Protein AF-A0AAV1UIT0-F1 (afdb_monomer_lite)

Organism: NCBI:txid2874970

pLDDT: mean 92.01, std 10.8, range [39.19, 98.12]

InterPro domains:
  IPR061502 Copia/RE1/RE2-like, N-terminal domain [PF14223] (2-80)

Structure (mmCIF, N/CA/C/O backbone):
data_AF-A0AAV1UIT0-F1
#
_entry.id   AF-A0AAV1UIT0-F1
#
loop_
_atom_site.group_PDB
_atom_site.id
_atom_site.type_symbol
_atom_site.label_atom_id
_atom_site.label_alt_id
_atom_site.label_comp_id
_atom_site.label_asym_id
_atom_site.label_entity_id
_atom_site.label_seq_id
_atom_site.pdbx_PDB_ins_code
_atom_site.Cartn_x
_atom_site.Cartn_y
_atom_site.Cartn_z
_atom_site.occupancy
_atom_site.B_iso_or_equiv
_atom_site.auth_seq_id
_atom_site.auth_comp_id
_atom_site.auth_asym_id
_atom_site.auth_atom_id
_atom_site.pdbx_PDB_model_num
ATOM 1 N N . MET A 1 1 ? -2.265 10.409 -6.765 1.00 79.12 1 MET A N 1
ATOM 2 C CA 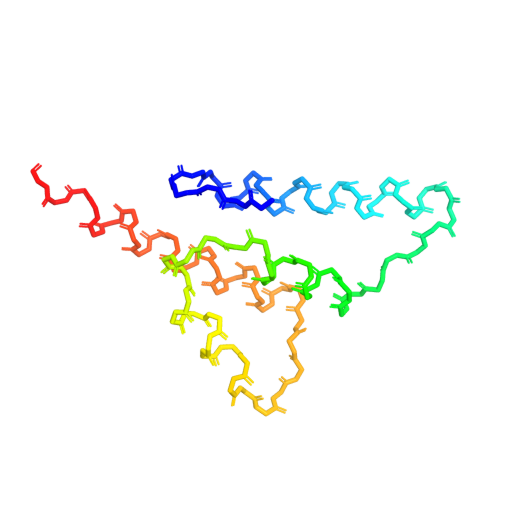. MET A 1 1 ? -1.734 9.381 -7.682 1.00 79.12 1 MET A CA 1
ATOM 3 C C . MET A 1 1 ? -0.279 9.710 -7.895 1.00 79.12 1 MET A C 1
ATOM 5 O O . MET A 1 1 ? 0.019 10.885 -8.074 1.00 79.12 1 MET A O 1
ATOM 9 N N . MET A 1 2 ? 0.570 8.701 -7.792 1.00 89.38 2 MET A N 1
ATOM 10 C CA . MET A 1 2 ? 2.016 8.792 -7.886 1.00 89.38 2 MET A CA 1
ATOM 11 C C . MET A 1 2 ? 2.433 9.002 -9.346 1.00 89.38 2 MET A C 1
ATOM 13 O O . MET A 1 2 ? 1.902 8.355 -10.254 1.00 89.38 2 MET A O 1
ATOM 17 N N . GLY A 1 3 ? 3.343 9.941 -9.573 1.00 88.75 3 GLY A N 1
ATOM 18 C CA . GLY A 1 3 ? 3.987 10.177 -10.856 1.00 88.75 3 GLY A CA 1
ATOM 19 C C . GLY A 1 3 ? 5.113 9.180 -11.131 1.00 88.75 3 GLY A C 1
ATOM 20 O O . GLY A 1 3 ? 5.609 8.492 -10.242 1.00 88.75 3 GLY A O 1
ATOM 21 N N . GLU A 1 4 ? 5.532 9.094 -12.393 1.00 87.56 4 GLU A N 1
ATOM 22 C CA . GLU A 1 4 ? 6.731 8.332 -12.748 1.00 87.56 4 GLU A CA 1
ATOM 23 C C . GLU A 1 4 ? 7.980 8.997 -12.150 1.00 87.56 4 GLU A C 1
ATOM 25 O O . GLU A 1 4 ? 8.264 10.158 -12.446 1.00 87.56 4 GLU A O 1
ATOM 30 N N . GLY A 1 5 ? 8.745 8.240 -11.359 1.00 82.62 5 GLY A N 1
ATOM 31 C CA . GLY A 1 5 ? 9.982 8.708 -10.727 1.00 82.62 5 GLY A CA 1
ATOM 32 C C . GLY A 1 5 ? 9.810 9.384 -9.363 1.00 82.62 5 GLY A C 1
ATOM 33 O O . GLY A 1 5 ? 10.812 9.842 -8.813 1.00 82.62 5 GLY A O 1
ATOM 34 N N . ASP A 1 6 ? 8.588 9.440 -8.825 1.00 89.31 6 ASP A N 1
ATOM 35 C CA . ASP A 1 6 ? 8.341 9.829 -7.431 1.00 89.31 6 ASP A CA 1
ATOM 36 C C . ASP A 1 6 ? 8.961 8.799 -6.463 1.00 89.31 6 ASP A C 1
ATOM 38 O O .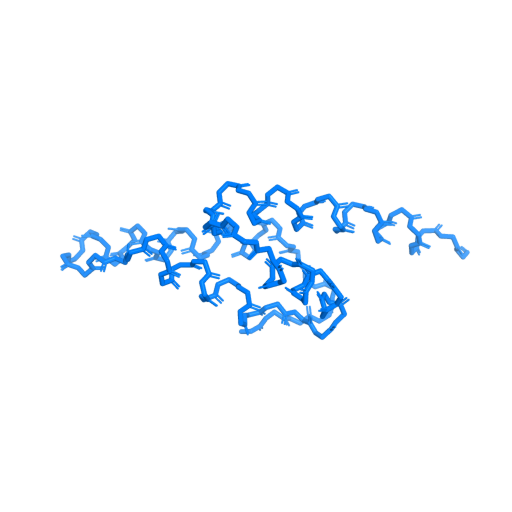 ASP A 1 6 ? 9.203 7.654 -6.841 1.00 89.31 6 ASP A O 1
ATOM 42 N N . ASP A 1 7 ? 9.220 9.185 -5.209 1.00 92.44 7 ASP A N 1
ATOM 43 C CA . ASP A 1 7 ? 9.784 8.272 -4.207 1.00 92.44 7 ASP A CA 1
ATOM 44 C C . ASP A 1 7 ? 8.695 7.385 -3.578 1.00 92.44 7 ASP A C 1
ATOM 46 O O . ASP A 1 7 ? 7.761 7.849 -2.921 1.00 92.44 7 ASP A O 1
ATOM 50 N N . GLU A 1 8 ? 8.815 6.074 -3.780 1.00 93.38 8 GLU A N 1
ATOM 51 C CA . GLU A 1 8 ? 7.847 5.074 -3.330 1.00 93.38 8 GLU A CA 1
ATOM 52 C C . GLU A 1 8 ? 7.750 5.009 -1.807 1.00 93.38 8 GLU A C 1
ATOM 54 O O . GLU A 1 8 ? 6.667 4.784 -1.262 1.00 93.38 8 GLU A O 1
ATOM 59 N N . LEU A 1 9 ? 8.869 5.201 -1.106 1.00 95.00 9 LEU A N 1
ATOM 60 C CA . LEU A 1 9 ? 8.895 5.155 0.348 1.00 95.00 9 LEU A CA 1
ATOM 61 C C . LEU A 1 9 ? 8.225 6.396 0.937 1.00 95.00 9 LEU A C 1
ATOM 63 O O . LEU A 1 9 ? 7.480 6.278 1.911 1.00 95.00 9 LEU A O 1
ATOM 67 N N . GLU A 1 10 ? 8.470 7.571 0.357 1.00 96.00 10 GLU A N 1
ATOM 68 C CA . GLU A 1 10 ? 7.776 8.808 0.718 1.00 96.00 10 GLU A CA 1
ATOM 69 C C . GLU A 1 10 ? 6.263 8.640 0.553 1.00 96.00 10 GLU A C 1
ATOM 71 O O . GLU A 1 10 ? 5.525 8.813 1.523 1.00 96.00 10 GLU A O 1
ATOM 76 N N . HIS A 1 11 ? 5.809 8.162 -0.607 1.00 96.06 11 HIS A N 1
ATOM 77 C CA . HIS A 1 11 ? 4.386 7.947 -0.888 1.00 96.06 11 HIS A CA 1
ATOM 78 C C . HIS A 1 11 ? 3.714 6.944 0.073 1.00 96.06 11 HIS A C 1
ATOM 80 O O . HIS A 1 11 ? 2.614 7.186 0.580 1.00 96.06 11 HIS A O 1
ATOM 86 N N . ILE A 1 12 ? 4.382 5.830 0.403 1.00 97.06 12 ILE A N 1
ATOM 87 C CA . ILE A 1 12 ? 3.896 4.866 1.412 1.00 97.06 12 ILE A CA 1
ATOM 88 C C . ILE A 1 12 ? 3.735 5.543 2.783 1.00 97.06 12 ILE A C 1
ATOM 90 O O . ILE A 1 12 ? 2.737 5.321 3.477 1.00 97.06 12 ILE A O 1
ATOM 94 N N . ASN A 1 13 ? 4.711 6.361 3.187 1.00 96.94 13 ASN A N 1
ATOM 95 C CA . ASN A 1 13 ? 4.679 7.060 4.471 1.00 96.94 13 ASN A CA 1
ATOM 96 C C . ASN A 1 13 ? 3.586 8.135 4.514 1.00 96.94 13 ASN A C 1
ATOM 98 O O . ASN A 1 13 ? 2.929 8.283 5.547 1.00 96.94 13 ASN A O 1
ATOM 102 N N . GLU A 1 14 ? 3.353 8.851 3.413 1.00 96.81 14 GLU A N 1
ATOM 103 C CA . GLU A 1 14 ? 2.262 9.821 3.292 1.00 96.81 14 GLU A CA 1
ATOM 104 C C . GLU A 1 14 ? 0.895 9.152 3.467 1.00 96.81 14 GLU A C 1
ATOM 106 O O . GLU A 1 14 ? 0.077 9.625 4.259 1.00 96.81 14 GLU A O 1
ATOM 111 N N . LEU A 1 15 ? 0.662 8.011 2.807 1.00 96.56 15 LEU A N 1
ATOM 112 C CA . LEU A 1 15 ? -0.587 7.254 2.948 1.00 96.56 15 LEU A CA 1
ATOM 113 C C . LEU A 1 15 ? -0.806 6.754 4.376 1.00 96.56 15 LEU A C 1
ATOM 115 O O . LEU A 1 15 ? -1.913 6.862 4.907 1.00 96.56 15 LEU A O 1
ATOM 119 N N . LYS A 1 16 ? 0.245 6.245 5.024 1.00 96.25 16 LYS A N 1
ATOM 120 C CA . LYS A 1 16 ? 0.156 5.789 6.414 1.00 96.25 16 LYS A CA 1
ATOM 121 C C . LYS A 1 16 ? -0.127 6.946 7.373 1.00 96.25 16 LYS A C 1
ATOM 123 O O . LYS A 1 16 ? -1.006 6.835 8.221 1.00 96.25 16 LYS A O 1
ATOM 128 N N . THR A 1 17 ? 0.555 8.073 7.185 1.00 97.62 17 THR A N 1
ATOM 129 C CA . THR A 1 17 ? 0.330 9.293 7.973 1.00 97.62 17 THR A CA 1
ATOM 130 C C . THR A 1 17 ? -1.102 9.799 7.804 1.00 97.62 17 THR A C 1
ATOM 132 O O . THR A 1 17 ? -1.742 10.186 8.780 1.00 97.62 17 THR A O 1
ATOM 135 N N . LEU A 1 18 ? -1.641 9.767 6.582 1.00 97.38 18 LEU A N 1
ATOM 136 C CA . LEU A 1 18 ? -3.026 10.149 6.317 1.00 97.38 18 LEU A CA 1
ATOM 137 C C . LEU A 1 18 ? -4.018 9.218 7.029 1.00 97.38 18 LEU A C 1
ATOM 139 O O . LEU A 1 18 ? -4.971 9.701 7.638 1.00 97.38 18 LEU A O 1
ATOM 143 N N . ALA A 1 19 ? -3.787 7.904 7.000 1.00 97.12 19 ALA A N 1
ATOM 144 C CA . ALA A 1 19 ? -4.621 6.942 7.720 1.00 97.12 19 ALA A CA 1
ATOM 145 C C . ALA A 1 19 ? -4.607 7.190 9.240 1.00 97.12 19 ALA A C 1
ATOM 147 O O . ALA A 1 19 ? -5.663 7.195 9.869 1.00 97.12 19 ALA A O 1
ATOM 148 N N . GLU A 1 20 ? -3.438 7.480 9.819 1.00 97.31 20 GLU A N 1
ATOM 149 C CA . GLU A 1 20 ? -3.288 7.831 11.240 1.00 97.31 20 GLU A CA 1
ATOM 150 C C . GLU A 1 20 ? -4.015 9.143 11.596 1.00 97.31 20 GLU A C 1
ATOM 152 O O . GLU A 1 20 ? -4.654 9.247 12.644 1.00 97.31 20 GLU A O 1
ATOM 157 N N . GLN A 1 21 ? -3.972 10.147 10.715 1.00 98.12 21 GLN A N 1
ATOM 158 C CA . GLN A 1 21 ? -4.704 11.406 10.900 1.00 98.12 21 GLN A CA 1
ATOM 159 C C . GLN A 1 21 ? -6.225 11.218 10.837 1.00 98.12 21 GLN A C 1
ATOM 161 O O . GLN A 1 21 ? -6.955 11.867 11.591 1.00 98.12 21 GLN A O 1
ATOM 166 N N . LEU A 1 22 ? -6.708 10.344 9.950 1.00 97.94 22 LEU A N 1
ATOM 167 C CA . LEU A 1 22 ? -8.127 10.006 9.843 1.00 97.94 22 LEU A CA 1
ATOM 168 C C . LEU A 1 22 ? -8.606 9.228 11.077 1.00 97.94 22 LEU A C 1
ATOM 170 O O . LEU A 1 22 ? -9.649 9.562 11.644 1.00 97.94 22 LEU A O 1
ATOM 174 N N . ASP A 1 23 ? -7.811 8.276 11.565 1.00 97.00 23 ASP A N 1
ATOM 175 C CA . ASP A 1 23 ? -8.094 7.557 12.811 1.00 97.00 23 ASP A CA 1
ATOM 176 C C . ASP A 1 23 ? -8.200 8.514 14.012 1.00 97.00 23 ASP A C 1
ATOM 178 O O . ASP A 1 23 ? -9.153 8.450 14.792 1.00 97.00 23 ASP A O 1
ATOM 182 N N . ALA A 1 24 ? -7.307 9.507 14.103 1.00 97.44 24 ALA A N 1
ATOM 183 C CA . ALA A 1 24 ? -7.321 10.504 15.176 1.00 97.44 24 ALA A CA 1
ATOM 184 C C . ALA A 1 24 ? -8.620 11.335 15.255 1.00 97.44 24 ALA A C 1
ATOM 186 O O . ALA A 1 24 ? -8.941 11.871 16.320 1.00 97.44 24 ALA A O 1
ATOM 187 N N . VAL A 1 25 ? -9.383 11.441 14.159 1.00 97.75 25 VAL A N 1
ATOM 188 C CA . VAL A 1 25 ? -10.699 12.111 14.119 1.00 97.75 25 VAL A CA 1
ATOM 189 C C . VAL A 1 25 ? -11.879 11.129 14.120 1.00 97.75 25 VAL A C 1
ATOM 191 O O . VAL A 1 25 ? -13.023 11.537 13.919 1.00 97.75 25 VAL A O 1
ATOM 194 N N . GLY A 1 26 ? -11.622 9.844 14.380 1.00 97.00 26 GLY A N 1
ATOM 195 C CA . GLY A 1 26 ? -12.626 8.780 14.436 1.00 97.00 26 GLY A CA 1
ATOM 196 C C . GLY A 1 26 ? -13.050 8.235 13.070 1.00 97.00 26 GLY A C 1
ATOM 197 O O . GLY A 1 26 ? -14.053 7.528 12.986 1.00 97.00 26 GLY A O 1
ATOM 198 N N . ALA A 1 27 ? -12.314 8.557 12.004 1.00 97.31 27 ALA A N 1
ATOM 199 C CA . ALA A 1 27 ? -12.527 8.040 10.658 1.00 97.31 27 ALA A CA 1
ATOM 200 C C . ALA A 1 27 ? -11.556 6.881 10.383 1.00 97.31 27 ALA A C 1
ATOM 202 O O . ALA A 1 27 ? -10.571 7.030 9.669 1.00 97.31 27 ALA A O 1
ATOM 203 N N . LEU A 1 28 ? -11.835 5.719 10.976 1.00 95.31 28 LEU A N 1
ATOM 204 C CA . LEU A 1 28 ? -11.024 4.512 10.798 1.00 95.31 28 LEU A CA 1
ATOM 205 C C . LEU A 1 28 ? -10.906 4.129 9.315 1.00 95.31 28 LEU A C 1
ATOM 207 O O . LEU A 1 28 ? -11.917 3.975 8.628 1.00 95.31 28 LEU A O 1
ATOM 211 N N . VAL A 1 29 ? -9.672 3.916 8.857 1.00 96.38 29 VAL A N 1
ATOM 212 C CA . VAL A 1 29 ? -9.361 3.351 7.539 1.00 96.38 29 VAL A CA 1
ATOM 213 C C . VAL A 1 29 ? -9.015 1.881 7.734 1.00 96.38 29 VAL A C 1
ATOM 215 O O . VAL A 1 29 ? -8.145 1.554 8.543 1.00 96.38 29 VAL A O 1
ATOM 218 N N . SER A 1 30 ? -9.712 0.983 7.037 1.00 96.38 30 SER A N 1
ATOM 219 C CA . SER A 1 30 ? -9.383 -0.441 7.109 1.00 96.38 30 SER A CA 1
ATOM 220 C C . SER A 1 30 ? -8.065 -0.737 6.384 1.00 96.38 30 SER A C 1
ATOM 222 O O . SER A 1 30 ? -7.653 0.008 5.494 1.00 96.38 30 SER A O 1
ATOM 224 N N . GLU A 1 31 ? -7.394 -1.832 6.749 1.00 95.56 31 GLU A N 1
ATOM 225 C CA . GLU A 1 31 ? -6.179 -2.254 6.039 1.00 95.56 31 GLU A CA 1
ATOM 226 C C . GLU A 1 31 ? -6.467 -2.524 4.554 1.00 95.56 31 GLU A C 1
ATOM 228 O O . GLU A 1 31 ? -5.699 -2.087 3.700 1.00 95.56 31 GLU A O 1
ATOM 233 N N . ASP A 1 32 ? -7.601 -3.160 4.244 1.00 95.38 32 ASP A N 1
ATOM 234 C CA . ASP A 1 32 ? -8.028 -3.428 2.867 1.00 95.38 32 ASP A CA 1
ATOM 235 C C . ASP A 1 32 ? -8.197 -2.124 2.071 1.00 95.38 32 ASP A C 1
ATOM 237 O O . ASP A 1 32 ? -7.678 -2.008 0.959 1.00 95.38 32 ASP A O 1
ATOM 241 N N . ASP A 1 33 ? -8.853 -1.109 2.648 1.00 95.94 33 ASP A N 1
ATOM 242 C CA . ASP A 1 33 ? -9.014 0.204 2.006 1.00 95.94 33 ASP A CA 1
ATOM 243 C C . ASP A 1 33 ? -7.662 0.877 1.762 1.00 95.94 33 ASP A C 1
ATOM 245 O O . ASP A 1 33 ? -7.441 1.487 0.712 1.00 95.94 33 ASP A O 1
ATOM 249 N N . LEU A 1 34 ? -6.737 0.756 2.715 1.00 96.44 34 LEU A N 1
ATOM 250 C CA . LEU A 1 34 ? -5.400 1.326 2.605 1.00 96.44 34 LEU A CA 1
ATOM 251 C C . LEU A 1 34 ? -4.575 0.617 1.519 1.00 96.44 34 LEU A C 1
ATOM 253 O O . LEU A 1 34 ? -3.905 1.277 0.724 1.00 96.44 34 LEU A O 1
ATOM 257 N N . VAL A 1 35 ? -4.672 -0.712 1.430 1.00 96.94 35 VAL A N 1
ATOM 258 C CA . VAL A 1 35 ? -4.041 -1.523 0.380 1.00 96.94 35 VAL A CA 1
ATOM 259 C C . VAL A 1 35 ? -4.608 -1.179 -0.996 1.00 96.94 35 VAL A C 1
ATOM 261 O O . VAL A 1 35 ? -3.839 -0.932 -1.925 1.00 96.94 35 VAL A O 1
ATOM 264 N N . ILE A 1 36 ? -5.933 -1.105 -1.137 1.00 95.62 36 ILE A N 1
ATOM 265 C CA . ILE A 1 36 ? -6.597 -0.717 -2.391 1.00 95.62 36 ILE A CA 1
ATOM 266 C C . ILE A 1 36 ? -6.175 0.699 -2.798 1.00 95.62 36 ILE A C 1
ATOM 268 O O . ILE A 1 36 ? -5.851 0.950 -3.963 1.00 95.62 36 ILE A O 1
ATOM 272 N N . THR A 1 37 ? -6.127 1.623 -1.838 1.00 96.31 37 THR A N 1
ATOM 273 C CA . THR A 1 37 ? -5.685 3.003 -2.071 1.00 96.31 37 THR A CA 1
ATOM 274 C C . THR A 1 37 ? -4.237 3.037 -2.553 1.00 96.31 37 THR A C 1
ATOM 276 O O . THR A 1 37 ? -3.950 3.699 -3.548 1.00 96.31 37 THR A O 1
ATOM 279 N N . LEU A 1 38 ? -3.335 2.277 -1.925 1.00 97.06 38 LEU A N 1
ATOM 280 C CA . LEU A 1 38 ? -1.945 2.184 -2.364 1.00 97.06 38 LEU A CA 1
ATOM 281 C C . LEU A 1 38 ? -1.853 1.633 -3.791 1.00 97.06 38 LEU A C 1
ATOM 283 O O . LEU A 1 38 ? -1.295 2.309 -4.649 1.00 97.06 38 LEU A O 1
ATOM 287 N N . LEU A 1 39 ? -2.447 0.472 -4.079 1.00 95.88 39 LEU A N 1
ATOM 288 C CA . LEU A 1 39 ? -2.376 -0.159 -5.405 1.00 95.88 39 LEU A CA 1
ATOM 289 C C . LEU A 1 39 ? -2.941 0.736 -6.515 1.00 95.88 39 LEU A C 1
ATOM 291 O O . LEU A 1 39 ? -2.324 0.869 -7.567 1.00 95.88 39 LEU A O 1
ATOM 295 N N . SER A 1 40 ? -4.077 1.391 -6.263 1.00 95.12 40 SER A N 1
ATOM 296 C CA . SER A 1 40 ? -4.709 2.313 -7.220 1.00 95.12 40 SER A CA 1
ATOM 297 C C . SER A 1 40 ? -3.939 3.621 -7.425 1.00 95.12 40 SER A C 1
ATOM 299 O O . SER A 1 40 ? -4.188 4.343 -8.389 1.00 95.12 40 SER A O 1
ATOM 301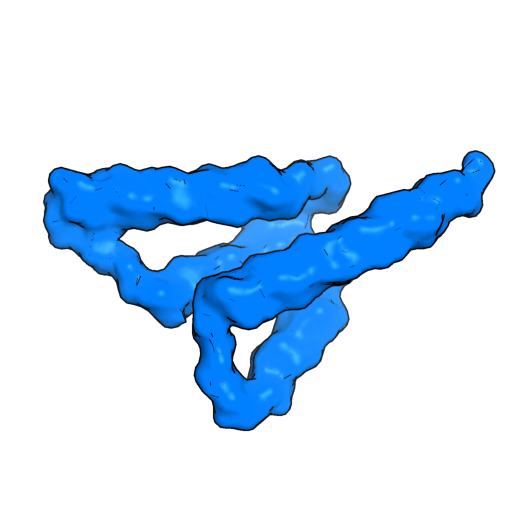 N N . SER A 1 41 ? -3.021 3.948 -6.515 1.00 96.31 41 SER A N 1
ATOM 302 C CA . SER A 1 41 ? -2.243 5.181 -6.565 1.00 96.31 41 SER A CA 1
ATOM 303 C C . SER A 1 41 ? -0.906 5.048 -7.288 1.00 96.31 41 SER A C 1
ATOM 305 O O . SER A 1 41 ? -0.328 6.088 -7.595 1.00 96.31 41 SER A O 1
ATOM 307 N N . LEU A 1 42 ? -0.421 3.828 -7.545 1.00 95.50 42 LEU A N 1
ATOM 308 C CA . LEU A 1 42 ? 0.873 3.584 -8.188 1.00 95.50 42 LEU A CA 1
ATOM 309 C C . LEU A 1 42 ? 0.878 4.036 -9.654 1.00 95.50 42 LEU A C 1
ATOM 311 O O . LEU A 1 42 ? -0.157 4.051 -10.323 1.00 95.50 42 LEU A O 1
ATOM 315 N N . SER A 1 43 ? 2.062 4.375 -10.161 1.00 94.38 43 SER A N 1
ATOM 316 C CA . SER A 1 43 ? 2.253 4.728 -11.567 1.00 94.38 43 SER A CA 1
ATOM 317 C C . SER A 1 43 ? 2.097 3.512 -12.495 1.00 94.38 43 SER A C 1
ATOM 319 O O . SER A 1 43 ? 2.222 2.354 -12.078 1.00 94.38 43 SER A O 1
ATOM 321 N N . GLU A 1 44 ? 1.834 3.768 -13.783 1.00 92.31 44 GLU A N 1
ATOM 322 C CA . GLU A 1 44 ? 1.589 2.727 -14.798 1.00 92.31 44 GLU A CA 1
ATOM 323 C C . GLU A 1 44 ? 2.757 1.746 -14.907 1.00 92.31 44 GLU A C 1
ATOM 325 O O . GLU A 1 44 ? 2.586 0.555 -15.177 1.00 92.31 44 GLU A O 1
ATOM 330 N N . SER A 1 45 ? 3.968 2.211 -14.631 1.00 92.75 45 SER A N 1
ATOM 331 C CA . SER A 1 45 ? 5.132 1.357 -14.690 1.00 92.75 45 SER A CA 1
ATOM 332 C C . SER A 1 45 ? 5.130 0.229 -13.644 1.00 92.75 45 SER A C 1
ATOM 334 O O . SER A 1 45 ? 5.822 -0.770 -13.855 1.00 92.75 45 SER A O 1
ATOM 336 N N . TYR A 1 46 ? 4.331 0.305 -12.575 1.00 95.25 46 TYR A N 1
ATOM 337 C CA . TYR A 1 46 ? 4.126 -0.787 -11.612 1.00 95.25 46 TYR A CA 1
ATOM 338 C C . TYR A 1 46 ? 3.005 -1.768 -12.005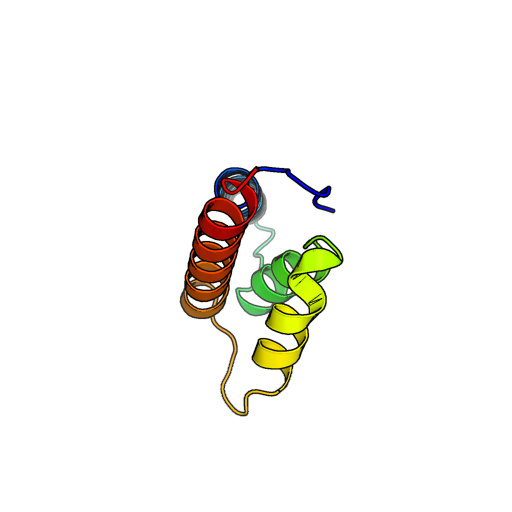 1.00 95.25 46 TYR A C 1
ATOM 340 O O . TYR A 1 46 ? 2.741 -2.720 -11.268 1.00 95.25 46 TYR A O 1
ATOM 348 N N . GLN A 1 47 ? 2.382 -1.626 -13.183 1.00 95.06 47 GLN A N 1
ATOM 349 C CA . GLN A 1 47 ? 1.238 -2.448 -13.609 1.00 95.06 47 GLN A CA 1
ATOM 350 C C . GLN A 1 47 ? 1.496 -3.964 -13.546 1.00 95.06 47 GLN A C 1
ATOM 352 O O . GLN A 1 47 ? 0.610 -4.736 -13.167 1.00 95.06 47 GLN A O 1
ATOM 357 N N . PHE A 1 48 ? 2.706 -4.418 -13.887 1.00 95.12 48 PHE A N 1
ATOM 358 C CA . PHE A 1 48 ? 3.057 -5.841 -13.799 1.00 95.12 48 PHE A CA 1
ATOM 359 C C . PHE A 1 48 ? 3.064 -6.354 -12.356 1.00 95.12 48 PHE A C 1
ATOM 361 O O . PHE A 1 48 ? 2.604 -7.468 -12.103 1.00 95.12 48 PHE A O 1
ATOM 368 N N . LEU A 1 49 ? 3.552 -5.543 -11.413 1.00 95.94 49 LEU A N 1
ATOM 369 C CA . LEU A 1 49 ? 3.529 -5.875 -9.992 1.00 95.94 49 LEU A CA 1
ATOM 370 C C . LEU A 1 49 ? 2.086 -5.944 -9.481 1.00 95.94 49 LEU A C 1
ATOM 372 O O . LEU A 1 49 ? 1.731 -6.921 -8.826 1.00 95.94 49 LEU A O 1
ATOM 376 N N . ILE A 1 50 ? 1.261 -4.949 -9.820 1.00 95.88 50 ILE A N 1
ATOM 377 C CA . ILE A 1 50 ? -0.159 -4.897 -9.436 1.00 95.88 50 ILE A CA 1
ATOM 378 C C . ILE A 1 50 ? -0.879 -6.159 -9.918 1.00 95.88 50 ILE A C 1
ATOM 380 O O . ILE A 1 50 ? -1.440 -6.895 -9.113 1.00 95.88 50 ILE A O 1
ATOM 384 N N . THR A 1 51 ? -0.747 -6.484 -11.206 1.00 96.06 51 THR A N 1
ATOM 385 C CA . THR A 1 51 ? -1.359 -7.681 -11.807 1.00 96.06 51 THR A CA 1
ATOM 386 C C . THR A 1 51 ? -0.917 -8.965 -11.094 1.00 96.06 51 THR A C 1
ATOM 388 O O . THR A 1 51 ? -1.721 -9.862 -10.837 1.00 96.06 51 THR A O 1
ATOM 391 N N . ALA A 1 52 ? 0.371 -9.072 -10.748 1.00 95.81 52 ALA A N 1
ATOM 392 C CA . ALA A 1 52 ? 0.894 -10.230 -10.033 1.00 95.81 52 ALA A CA 1
ATOM 393 C C . ALA A 1 52 ? 0.331 -10.335 -8.607 1.00 95.81 52 ALA A C 1
ATOM 395 O O . ALA A 1 52 ? 0.025 -11.442 -8.163 1.00 95.81 52 ALA A O 1
ATOM 396 N N . LEU A 1 53 ? 0.175 -9.212 -7.900 1.00 95.75 53 LEU A N 1
ATOM 397 C CA . LEU A 1 53 ? -0.419 -9.169 -6.563 1.00 95.75 53 LEU A CA 1
ATOM 398 C C . LEU A 1 53 ? -1.906 -9.545 -6.601 1.00 95.75 53 LEU A C 1
ATOM 400 O O . LEU A 1 53 ? -2.322 -10.404 -5.829 1.00 95.75 53 LEU A O 1
ATOM 404 N N . GLU A 1 54 ? -2.672 -8.991 -7.539 1.00 91.81 54 GLU A N 1
ATOM 405 C CA . GLU A 1 54 ? -4.104 -9.280 -7.716 1.00 91.81 54 GLU A CA 1
ATOM 406 C C . GLU A 1 54 ? -4.385 -10.735 -8.118 1.00 91.81 54 GLU A C 1
ATOM 408 O O . GLU A 1 54 ? -5.437 -11.280 -7.798 1.00 91.81 54 GLU A O 1
ATOM 413 N N . SER A 1 55 ? -3.440 -11.399 -8.793 1.00 93.50 55 SER A N 1
ATOM 414 C CA . SER A 1 55 ? -3.584 -12.805 -9.201 1.00 93.50 55 SER A CA 1
ATOM 415 C C . SER A 1 55 ? -3.428 -13.824 -8.062 1.00 93.50 55 SER A C 1
ATOM 417 O O . SER A 1 55 ? -3.612 -15.026 -8.275 1.00 93.50 55 SER A O 1
ATOM 419 N N . ARG A 1 56 ? -3.046 -13.379 -6.859 1.00 91.81 56 ARG A N 1
ATOM 420 C CA . ARG A 1 56 ? -2.813 -14.258 -5.707 1.00 91.81 56 ARG A CA 1
ATOM 421 C C . ARG A 1 56 ? -4.139 -14.765 -5.135 1.00 91.81 56 ARG A C 1
ATOM 423 O O . ARG A 1 56 ? -5.132 -14.054 -5.101 1.00 91.81 56 ARG A O 1
ATOM 430 N N . SER A 1 57 ? -4.129 -15.997 -4.627 1.00 80.31 57 SER A N 1
ATOM 431 C CA . SER A 1 57 ? -5.261 -16.574 -3.886 1.00 80.31 57 SER A CA 1
ATOM 432 C C . SER A 1 57 ? -5.364 -16.079 -2.442 1.00 80.31 57 SER A C 1
ATOM 434 O O . SER A 1 57 ? -6.407 -16.240 -1.813 1.00 80.31 57 SER A O 1
ATOM 436 N N . ASP A 1 58 ? -4.270 -15.534 -1.910 1.00 88.31 58 ASP A N 1
ATOM 437 C CA . ASP A 1 58 ? -4.156 -15.105 -0.518 1.00 88.31 58 ASP A CA 1
ATOM 438 C C . ASP A 1 58 ? -4.523 -13.625 -0.376 1.00 88.31 58 ASP A C 1
ATOM 440 O O . ASP A 1 58 ? -4.318 -12.839 -1.303 1.00 88.31 58 ASP A O 1
ATOM 444 N N . SER A 1 59 ? -4.986 -13.230 0.811 1.00 88.31 59 SER A N 1
ATOM 445 C CA . SER A 1 59 ? -5.256 -11.828 1.141 1.00 88.31 59 SER A CA 1
ATOM 446 C C . SER A 1 59 ? -4.002 -10.959 1.006 1.00 88.31 59 SER A C 1
ATOM 448 O O . SER A 1 59 ? -2.915 -11.337 1.458 1.00 88.31 59 SER A O 1
ATOM 450 N N . LEU A 1 60 ? -4.165 -9.771 0.428 1.00 95.19 60 LEU A N 1
ATOM 451 C CA . LEU A 1 60 ? -3.113 -8.765 0.338 1.00 95.19 60 LEU A CA 1
ATOM 452 C C . LEU A 1 60 ? -3.074 -7.947 1.630 1.00 95.19 60 LEU A C 1
ATOM 454 O O . LEU A 1 60 ? -3.963 -7.144 1.873 1.00 95.19 60 LEU A O 1
ATOM 458 N N . THR A 1 61 ? -2.040 -8.151 2.444 1.00 96.38 61 THR A N 1
ATOM 459 C CA . THR A 1 61 ? -1.792 -7.337 3.643 1.00 96.38 61 THR A CA 1
ATOM 460 C C . THR A 1 61 ? -0.918 -6.132 3.312 1.00 96.38 61 THR A C 1
ATOM 462 O O . THR A 1 61 ? -0.158 -6.156 2.334 1.00 96.38 61 THR A O 1
ATOM 465 N N . TRP A 1 62 ? -0.959 -5.098 4.155 1.00 96.75 62 TRP A N 1
ATOM 466 C CA . TRP A 1 62 ? -0.137 -3.901 3.976 1.00 96.75 62 TRP A CA 1
ATOM 467 C C . TRP A 1 62 ? 1.359 -4.231 3.902 1.00 96.75 62 TRP A C 1
ATOM 469 O O . TRP A 1 62 ? 2.061 -3.791 2.987 1.00 96.75 62 TRP A O 1
ATOM 479 N N . ASP A 1 63 ? 1.844 -5.072 4.818 1.00 97.06 63 ASP A N 1
ATOM 480 C CA . ASP A 1 63 ? 3.251 -5.485 4.873 1.00 97.06 63 ASP A CA 1
ATOM 481 C C . ASP A 1 63 ? 3.690 -6.242 3.612 1.00 97.06 63 ASP A C 1
ATOM 483 O O . ASP A 1 63 ? 4.790 -6.027 3.096 1.00 97.06 63 ASP A O 1
ATOM 487 N N . LEU A 1 64 ? 2.834 -7.122 3.077 1.00 96.31 64 LEU A N 1
ATOM 488 C CA . LEU A 1 64 ? 3.144 -7.866 1.857 1.00 96.31 64 LEU A CA 1
ATOM 489 C C . LEU A 1 64 ? 3.270 -6.920 0.660 1.00 96.31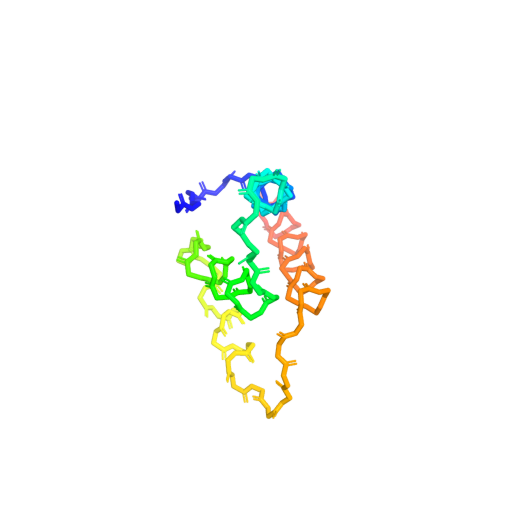 64 LEU A C 1
ATOM 491 O O . LEU A 1 64 ? 4.221 -7.034 -0.118 1.00 96.31 64 LEU A O 1
ATOM 495 N N . VAL A 1 65 ? 2.305 -6.014 0.499 1.00 97.06 65 VAL A N 1
ATOM 496 C CA . VAL A 1 65 ? 2.249 -5.095 -0.644 1.00 97.06 65 VAL A CA 1
ATOM 497 C C . VAL A 1 65 ? 3.419 -4.119 -0.602 1.00 97.06 65 VAL A C 1
ATOM 499 O O . VAL A 1 65 ? 4.148 -4.012 -1.588 1.00 97.06 65 VAL A O 1
ATOM 502 N N . THR A 1 66 ? 3.665 -3.480 0.542 1.00 97.50 66 THR A N 1
ATOM 503 C CA . THR A 1 66 ? 4.781 -2.535 0.702 1.00 97.50 66 THR A CA 1
ATOM 504 C C . THR A 1 66 ? 6.137 -3.216 0.523 1.00 97.50 66 THR A C 1
ATOM 506 O O . THR A 1 66 ? 6.986 -2.701 -0.200 1.00 97.50 66 THR A O 1
ATOM 509 N N . SER A 1 67 ? 6.336 -4.424 1.064 1.00 97.38 67 SER A N 1
ATOM 510 C CA . SER A 1 67 ? 7.577 -5.184 0.858 1.00 97.38 67 SER A CA 1
ATOM 511 C C . SER A 1 67 ? 7.835 -5.496 -0.621 1.00 97.38 67 SER A C 1
ATOM 513 O O . SER A 1 67 ? 8.963 -5.358 -1.104 1.00 97.38 67 SER A O 1
ATOM 515 N N . ARG A 1 68 ? 6.797 -5.899 -1.364 1.00 96.56 68 ARG A N 1
ATOM 516 C CA . ARG A 1 68 ? 6.915 -6.202 -2.797 1.00 96.56 68 ARG A CA 1
ATOM 517 C C . ARG A 1 68 ? 7.156 -4.955 -3.636 1.00 96.56 68 ARG A C 1
ATOM 519 O O . ARG A 1 68 ? 7.966 -5.021 -4.558 1.00 96.56 68 ARG A O 1
ATOM 526 N N . LEU A 1 69 ? 6.502 -3.850 -3.292 1.00 96.62 69 LEU A N 1
ATOM 527 C CA . LEU A 1 69 ? 6.693 -2.562 -3.945 1.00 96.62 69 LEU A CA 1
ATOM 528 C C . LEU A 1 69 ? 8.129 -2.058 -3.776 1.00 96.62 69 LEU A C 1
ATOM 530 O O . LEU A 1 69 ? 8.786 -1.791 -4.775 1.00 96.62 69 LEU A O 1
ATOM 534 N N . MET A 1 70 ? 8.662 -2.056 -2.550 1.00 96.44 70 MET A N 1
ATOM 535 C CA . MET A 1 70 ? 10.043 -1.626 -2.287 1.00 96.44 70 MET A CA 1
ATOM 536 C C . MET A 1 70 ? 11.086 -2.495 -2.999 1.00 96.44 70 MET A C 1
ATOM 538 O O . MET A 1 70 ? 12.115 -2.000 -3.453 1.00 96.44 70 MET A O 1
ATOM 542 N N . HIS A 1 71 ? 10.835 -3.801 -3.113 1.00 95.94 71 HIS A N 1
ATOM 543 C CA . HIS A 1 71 ? 11.724 -4.691 -3.856 1.00 95.94 71 HIS A CA 1
ATOM 544 C C . HIS A 1 71 ? 11.698 -4.405 -5.365 1.00 95.94 71 HIS A C 1
ATOM 546 O O . HIS A 1 71 ? 12.735 -4.457 -6.026 1.00 95.94 71 HIS A O 1
ATOM 552 N N . GLU A 1 72 ? 10.519 -4.135 -5.928 1.00 95.19 72 GLU A N 1
ATOM 553 C CA . GLU A 1 72 ? 10.385 -3.771 -7.338 1.00 95.19 72 GLU A CA 1
ATOM 554 C C . GLU A 1 72 ? 11.044 -2.422 -7.626 1.00 95.19 72 GLU A C 1
ATOM 556 O O . GLU A 1 72 ? 11.802 -2.321 -8.587 1.00 95.19 72 GLU A O 1
ATOM 561 N N . ASP A 1 73 ? 10.821 -1.427 -6.772 1.00 94.00 73 ASP A N 1
ATOM 562 C CA . ASP A 1 73 ? 11.460 -0.116 -6.857 1.00 94.00 73 ASP A CA 1
ATOM 563 C C . ASP A 1 73 ? 12.994 -0.222 -6.856 1.00 94.00 73 ASP A C 1
ATOM 565 O O . ASP A 1 73 ? 13.659 0.242 -7.785 1.00 94.00 73 ASP A O 1
ATOM 569 N N . LEU A 1 74 ? 13.568 -0.938 -5.881 1.00 93.19 74 LEU A N 1
ATOM 570 C CA . LEU A 1 74 ? 15.015 -1.154 -5.815 1.00 93.19 74 LEU A CA 1
ATOM 571 C C . LEU A 1 74 ? 15.548 -1.781 -7.110 1.00 93.19 74 LEU A C 1
ATOM 573 O O . LEU A 1 74 ? 16.506 -1.283 -7.701 1.00 93.19 74 LEU A O 1
ATOM 577 N N . LYS A 1 75 ? 14.884 -2.837 -7.593 1.00 92.38 75 LYS A N 1
ATOM 578 C CA . LYS A 1 75 ? 15.243 -3.523 -8.838 1.00 92.38 75 LYS A CA 1
ATOM 579 C C . LYS A 1 75 ? 15.210 -2.567 -10.039 1.00 92.38 75 LYS A C 1
ATOM 581 O O . LYS A 1 75 ? 16.042 -2.670 -10.939 1.00 92.38 75 LYS A O 1
ATOM 586 N N . ARG A 1 76 ? 14.255 -1.637 -10.078 1.00 88.38 76 ARG A N 1
ATOM 587 C CA . ARG A 1 76 ? 14.130 -0.635 -11.146 1.00 88.38 76 ARG A CA 1
ATOM 588 C C . ARG A 1 76 ? 15.205 0.437 -11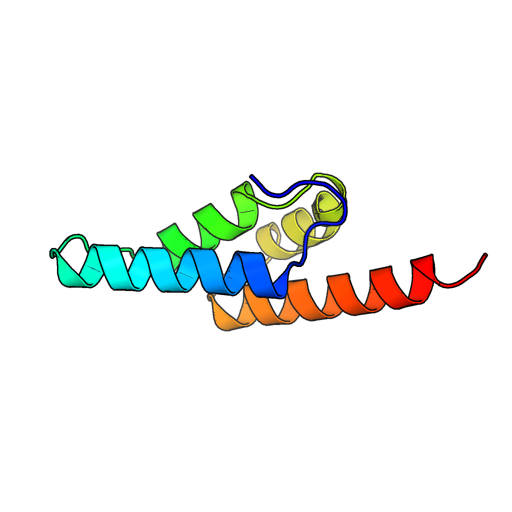.054 1.00 88.38 76 ARG A C 1
ATOM 590 O O . ARG A 1 76 ? 15.776 0.786 -12.084 1.00 88.38 76 ARG A O 1
ATOM 597 N N . LYS A 1 77 ? 15.529 0.910 -9.849 1.00 87.62 77 LYS A N 1
ATOM 598 C CA . LYS A 1 77 ? 16.630 1.855 -9.599 1.00 87.62 77 LYS A CA 1
ATOM 599 C C . LYS A 1 77 ? 17.979 1.256 -10.015 1.00 87.62 77 LYS A C 1
ATOM 601 O O . LYS A 1 77 ? 18.778 1.935 -10.654 1.00 87.62 77 LYS A O 1
ATOM 606 N N . GLU A 1 78 ? 18.197 -0.035 -9.767 1.00 89.06 78 GLU A N 1
ATOM 607 C CA . GLU A 1 78 ? 19.390 -0.764 -10.226 1.00 89.06 78 GLU A CA 1
ATOM 608 C C . GLU A 1 78 ? 19.454 -0.914 -11.757 1.00 89.06 78 GLU A C 1
ATOM 610 O O . GLU A 1 78 ? 20.531 -0.812 -12.343 1.00 89.06 78 GLU A O 1
ATOM 615 N N . GLN A 1 79 ? 18.315 -1.122 -12.426 1.00 80.06 79 GLN A N 1
ATOM 616 C CA . GLN A 1 79 ? 18.245 -1.263 -13.889 1.00 80.06 79 GLN A CA 1
ATOM 617 C C . GLN A 1 79 ? 18.304 0.081 -14.634 1.00 80.06 79 GLN A C 1
ATOM 619 O O . GLN A 1 79 ? 18.815 0.136 -15.751 1.00 80.06 79 GLN A O 1
ATOM 624 N N . GLY A 1 80 ? 17.821 1.166 -14.023 1.00 61.94 80 GLY A N 1
ATOM 625 C CA . GLY A 1 80 ? 17.874 2.528 -14.564 1.00 61.94 80 GLY A CA 1
ATOM 626 C C . GLY A 1 80 ? 19.238 3.217 -14.426 1.00 61.94 80 GLY A C 1
ATOM 627 O O . GLY A 1 80 ? 19.474 4.225 -15.085 1.00 61.94 80 GLY A O 1
ATOM 628 N N . GLY A 1 81 ? 20.151 2.671 -13.614 1.00 50.19 81 GLY A N 1
ATOM 629 C CA . GLY A 1 81 ? 21.520 3.177 -13.429 1.00 50.19 81 GLY A CA 1
ATOM 630 C C . GLY A 1 81 ? 22.533 2.723 -14.490 1.00 50.19 81 GLY A C 1
ATOM 631 O O . GLY A 1 81 ? 23.722 3.001 -14.353 1.00 50.19 81 GLY A O 1
ATOM 632 N N . GLY A 1 82 ? 22.086 1.999 -15.521 1.00 42.31 82 GLY A N 1
ATOM 633 C CA . GLY A 1 82 ? 22.913 1.516 -16.627 1.00 42.31 82 GLY A CA 1
ATOM 634 C C . GLY A 1 82 ? 22.765 2.354 -17.897 1.00 42.31 82 GLY A C 1
ATOM 635 O O . GLY A 1 82 ? 22.265 1.837 -18.895 1.00 42.31 82 GLY A O 1
ATOM 636 N N . VAL A 1 83 ? 23.200 3.617 -17.872 1.00 39.19 83 VAL A N 1
ATOM 637 C CA . VAL A 1 83 ? 23.495 4.424 -19.076 1.00 39.19 83 VAL A CA 1
ATOM 638 C C . VAL A 1 83 ? 24.813 5.168 -18.927 1.00 39.19 83 VAL A C 1
ATOM 640 O O . VAL A 1 83 ? 25.047 5.752 -17.848 1.00 39.19 83 VAL A O 1
#

Foldseek 3Di:
DDDPPDDLVVVLVVLVVVQVVCVVVVNHDDQLNSLVVSLVPDDPVCVVVSVVQVPDPDDDGPVNSSVSVVVVVVVVVVVVPPD

Sequence (83 aa):
MMGEGDDELEHINELKTLAEQLDAVGALVSEDDLVITLLSSLSESYQFLITALESRSDSLTWDLVTSRLMHEDLKRKEQGGGV

Secondary structure (DSSP, 8-state):
-PPTT--HHHHHHHHHHHHHHHHHTT-PPPHHHHHHHHHHHS-GGGHHHHHHHHT-SS---HHHHHHHHHHHHHHHHHHHT--

Radius of gyration: 13.71 Å; chains: 1; bounding box: 36×29×34 Å